Protein AF-A0A2R5HG81-F1 (afdb_monomer)

Secondary structure (DSSP, 8-state):
---------------EEEEE-SSSEEEEEE-TTS-EEEEEE-SS-EEEEEEETTEEEEEEE-TT--EEEEETTTEEEEEEEEEEEEEGGGTEEEEEEEEEETTEEEEEEEEEEE------

Structure (mmCIF, N/CA/C/O backbone):
data_AF-A0A2R5HG81-F1
#
_entry.id   AF-A0A2R5HG81-F1
#
loop_
_atom_site.group_PDB
_atom_site.id
_atom_site.type_symbol
_atom_site.label_atom_id
_atom_site.label_alt_id
_atom_site.label_comp_id
_atom_site.label_asym_id
_atom_site.label_entity_id
_atom_site.label_seq_id
_atom_site.pdbx_PDB_ins_code
_atom_site.Cartn_x
_atom_site.Cartn_y
_atom_site.Cartn_z
_atom_site.occupancy
_atom_site.B_iso_or_equiv
_atom_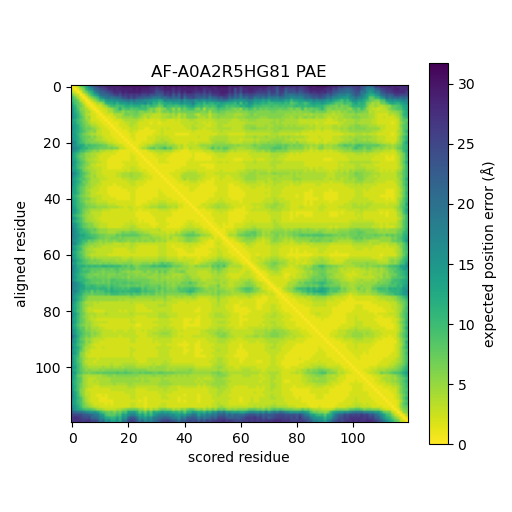site.auth_seq_id
_atom_site.auth_comp_id
_atom_site.auth_asym_id
_atom_site.auth_atom_id
_atom_site.pdbx_PDB_model_num
ATOM 1 N N . MET A 1 1 ? -33.734 6.325 8.520 1.00 40.72 1 MET A N 1
ATOM 2 C CA . MET A 1 1 ? -32.455 7.054 8.623 1.00 40.72 1 MET A CA 1
ATOM 3 C C . MET A 1 1 ? -31.733 6.836 7.312 1.00 40.72 1 MET A C 1
ATOM 5 O O . MET A 1 1 ? -31.736 5.707 6.844 1.00 40.72 1 MET A O 1
ATOM 9 N N . LEU A 1 2 ? -31.263 7.899 6.665 1.00 42.91 2 LEU A N 1
ATOM 10 C CA . LEU A 1 2 ? -30.508 7.793 5.419 1.00 42.91 2 LEU A CA 1
ATOM 11 C C . LEU A 1 2 ? -29.102 7.294 5.772 1.00 42.91 2 LEU A C 1
ATOM 13 O O . LEU A 1 2 ? -28.373 8.013 6.447 1.00 42.91 2 LEU A O 1
ATOM 17 N N . ASP A 1 3 ? -28.756 6.077 5.347 1.00 50.72 3 ASP A N 1
ATOM 18 C CA . ASP A 1 3 ? -27.362 5.652 5.197 1.00 50.72 3 ASP A CA 1
ATOM 19 C C . ASP A 1 3 ? -26.744 6.552 4.121 1.00 50.72 3 ASP A C 1
ATOM 21 O O . ASP A 1 3 ? -26.861 6.286 2.922 1.00 50.72 3 ASP A O 1
ATOM 25 N N . SER A 1 4 ? -26.165 7.681 4.520 1.00 55.84 4 SER A N 1
ATOM 26 C CA . SER A 1 4 ? -25.373 8.497 3.609 1.00 55.84 4 SER A CA 1
ATOM 27 C C . SER A 1 4 ? -24.082 7.740 3.316 1.00 55.84 4 SER A C 1
ATOM 29 O O . SER A 1 4 ? -23.157 7.738 4.124 1.00 55.84 4 SER A O 1
ATOM 31 N N . LYS A 1 5 ? -24.034 7.057 2.170 1.00 62.38 5 LYS A N 1
ATOM 32 C CA . LYS A 1 5 ? -22.771 6.620 1.579 1.00 62.38 5 LYS A CA 1
ATOM 33 C C . LYS A 1 5 ? -22.026 7.870 1.120 1.00 62.38 5 LYS A C 1
ATOM 35 O O . LYS A 1 5 ? -22.417 8.477 0.128 1.00 62.38 5 LYS A O 1
ATOM 40 N N . GLU A 1 6 ? -21.004 8.264 1.865 1.00 74.75 6 GLU A N 1
ATOM 41 C CA . GLU A 1 6 ? -20.001 9.205 1.376 1.00 74.75 6 GLU A CA 1
ATOM 42 C C . GLU A 1 6 ? -19.016 8.432 0.499 1.00 74.75 6 GLU A C 1
ATOM 44 O O . GLU A 1 6 ? -18.447 7.422 0.915 1.00 74.75 6 GLU A O 1
ATOM 49 N N . GLU A 1 7 ? -18.882 8.876 -0.746 1.00 80.25 7 GLU A N 1
ATOM 50 C CA . GLU A 1 7 ? -17.892 8.385 -1.696 1.00 80.25 7 GLU A CA 1
ATOM 51 C C . GLU A 1 7 ? -16.895 9.515 -1.931 1.00 80.25 7 GLU A C 1
ATOM 53 O O . GLU A 1 7 ? -17.280 10.636 -2.267 1.00 80.25 7 GLU A O 1
ATOM 58 N N . GLU A 1 8 ? -15.619 9.221 -1.720 1.00 87.81 8 GLU A N 1
ATOM 59 C CA . GLU A 1 8 ? -14.527 10.171 -1.874 1.00 87.81 8 GLU A CA 1
ATOM 60 C C . GLU A 1 8 ? -13.506 9.589 -2.850 1.00 87.81 8 GLU A C 1
ATOM 62 O O . GLU A 1 8 ? -13.123 8.421 -2.746 1.00 87.81 8 GLU A O 1
ATOM 67 N N . LEU A 1 9 ? -13.065 10.411 -3.802 1.00 87.19 9 LEU A N 1
ATOM 68 C CA . LEU A 1 9 ? -11.976 10.082 -4.711 1.00 87.19 9 LEU A CA 1
ATOM 69 C C . LEU A 1 9 ? -10.770 10.947 -4.356 1.00 87.19 9 LEU A C 1
ATOM 71 O O . LEU A 1 9 ? -10.823 12.169 -4.482 1.00 87.19 9 LEU A O 1
ATOM 75 N N . ILE A 1 10 ? -9.680 10.295 -3.961 1.00 90.62 10 ILE A N 1
ATOM 76 C CA . ILE A 1 10 ? -8.410 10.945 -3.636 1.00 90.62 10 ILE A CA 1
ATOM 77 C C . ILE A 1 10 ? -7.389 10.541 -4.698 1.00 90.62 10 ILE A C 1
ATOM 79 O O . ILE A 1 10 ? -7.152 9.351 -4.913 1.00 90.62 10 ILE A O 1
ATOM 83 N N . HIS A 1 11 ? -6.777 11.529 -5.351 1.00 91.62 11 HIS A N 1
ATOM 84 C CA . HIS A 1 11 ? -5.693 11.336 -6.316 1.00 91.62 11 HIS A CA 1
ATOM 85 C C . HIS A 1 11 ? -4.503 12.195 -5.914 1.00 91.62 11 HIS A C 1
ATOM 87 O O . HIS A 1 11 ? -4.633 13.414 -5.838 1.00 91.62 11 HIS A O 1
ATOM 93 N N . ASN A 1 12 ? -3.356 11.555 -5.696 1.00 91.12 12 ASN A N 1
ATOM 94 C CA . ASN A 1 12 ? -2.122 12.213 -5.291 1.00 91.12 12 ASN A CA 1
ATOM 95 C C . ASN A 1 12 ? -0.949 11.705 -6.134 1.00 91.12 12 ASN A C 1
ATOM 97 O O . ASN A 1 12 ? -0.841 10.507 -6.402 1.00 91.12 12 ASN A O 1
ATOM 101 N N . GLU A 1 13 ? -0.044 12.613 -6.490 1.00 93.56 13 GLU A N 1
ATOM 102 C CA . GLU A 1 13 ? 1.178 12.322 -7.238 1.00 93.56 13 GLU A CA 1
ATOM 103 C C . GLU A 1 13 ? 2.391 12.747 -6.417 1.00 93.56 13 GLU A C 1
ATOM 105 O O . GLU A 1 13 ? 2.415 13.833 -5.839 1.00 93.56 13 GLU A O 1
ATOM 110 N N . PHE A 1 14 ? 3.398 11.878 -6.358 1.00 94.38 14 PHE A N 1
ATOM 111 C CA . PHE A 1 14 ? 4.616 12.116 -5.594 1.00 94.38 14 PHE A CA 1
ATOM 112 C C . PHE A 1 14 ? 5.831 11.654 -6.385 1.00 94.38 14 PHE A C 1
ATOM 114 O O . PHE A 1 14 ? 5.820 10.571 -6.976 1.00 94.38 14 PHE A O 1
ATOM 121 N N . ASP A 1 15 ? 6.908 12.428 -6.299 1.00 95.19 15 ASP A N 1
ATOM 122 C CA . ASP A 1 15 ? 8.219 11.959 -6.720 1.00 95.19 15 ASP A CA 1
ATOM 123 C C . ASP A 1 15 ? 8.692 10.836 -5.795 1.00 95.19 15 ASP A C 1
ATOM 125 O O . ASP A 1 15 ? 8.545 10.871 -4.567 1.00 95.19 15 ASP A O 1
ATOM 129 N N . GLY A 1 16 ? 9.292 9.815 -6.394 1.00 94.88 16 GLY A N 1
ATOM 130 C CA . GLY A 1 16 ? 9.694 8.629 -5.667 1.00 94.88 16 GLY A CA 1
ATOM 131 C C . GLY A 1 16 ? 10.736 7.808 -6.399 1.00 94.88 16 GLY A C 1
ATOM 132 O O . GLY A 1 16 ? 11.282 8.186 -7.431 1.00 94.88 16 GLY A O 1
ATOM 133 N N . THR A 1 17 ? 11.031 6.651 -5.825 1.00 96.31 17 THR A N 1
ATOM 134 C CA . THR A 1 17 ? 11.988 5.700 -6.384 1.00 96.31 17 THR A CA 1
ATOM 135 C C . THR A 1 17 ? 11.349 4.335 -6.501 1.00 96.31 17 THR A C 1
ATOM 137 O O . THR A 1 17 ? 10.752 3.833 -5.547 1.00 96.31 17 THR A O 1
ATOM 140 N N . PHE A 1 18 ? 11.524 3.719 -7.665 1.00 96.06 18 PHE A N 1
ATOM 141 C CA . PHE A 1 18 ? 11.206 2.322 -7.902 1.00 96.06 18 PHE A CA 1
ATOM 142 C C . PHE A 1 18 ? 12.479 1.481 -7.825 1.00 96.06 18 PHE A C 1
ATOM 144 O O . PHE A 1 18 ? 13.529 1.855 -8.349 1.00 96.06 18 PHE A O 1
ATOM 151 N N . LYS A 1 19 ? 12.395 0.327 -7.164 1.00 96.12 19 LYS A N 1
ATOM 152 C CA . LYS A 1 19 ? 13.514 -0.600 -7.028 1.00 96.12 19 LYS A CA 1
ATOM 153 C C . L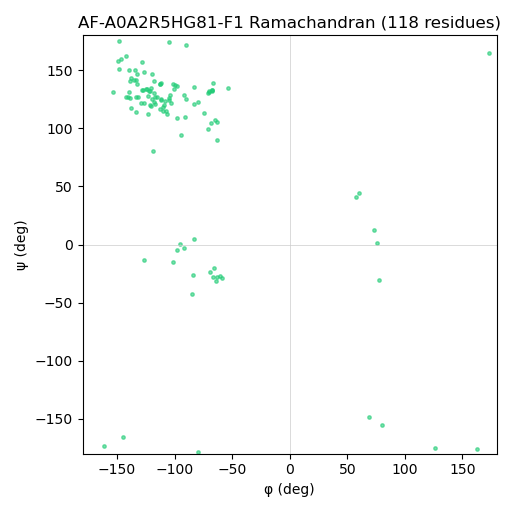YS A 1 19 ? 13.044 -2.043 -7.145 1.00 96.12 19 LYS A C 1
ATOM 155 O O . LYS A 1 19 ? 12.210 -2.492 -6.362 1.00 96.12 19 LYS A O 1
ATOM 160 N N . LYS A 1 20 ? 13.675 -2.799 -8.045 1.00 96.19 20 LYS A N 1
ATOM 161 C CA . LYS A 1 20 ? 13.577 -4.262 -8.075 1.00 96.19 20 LYS A CA 1
ATOM 162 C C . LYS A 1 20 ? 14.308 -4.877 -6.882 1.00 96.19 20 LYS A C 1
ATOM 164 O O . LYS A 1 20 ? 15.447 -4.506 -6.582 1.00 96.19 20 LYS A O 1
ATOM 169 N N . LEU A 1 21 ? 13.649 -5.807 -6.198 1.00 94.19 21 LEU A N 1
ATOM 170 C CA . LEU A 1 21 ? 14.223 -6.587 -5.103 1.00 94.19 21 LEU A CA 1
ATOM 171 C C . LEU A 1 21 ? 14.519 -8.017 -5.578 1.00 94.19 21 LEU A C 1
ATOM 173 O O . LEU A 1 21 ? 14.171 -8.398 -6.690 1.00 94.19 21 LEU A O 1
ATOM 177 N N . SER A 1 22 ? 15.158 -8.828 -4.730 1.00 91.88 22 SER A N 1
ATOM 178 C CA . SER A 1 22 ? 15.308 -10.268 -4.998 1.00 91.88 22 SER A CA 1
ATOM 179 C C . SER A 1 22 ? 13.960 -10.996 -5.044 1.00 91.88 22 SER A C 1
ATOM 181 O O . SER A 1 22 ? 13.837 -12.011 -5.722 1.00 91.88 22 SER A O 1
ATOM 183 N N . GLN A 1 23 ? 12.963 -10.476 -4.323 1.00 91.81 23 GLN A N 1
ATOM 184 C CA . GLN A 1 23 ? 11.573 -10.920 -4.341 1.00 91.81 23 GLN A CA 1
ATOM 185 C C . GLN A 1 23 ? 10.676 -9.688 -4.452 1.00 91.81 23 GLN A C 1
ATOM 187 O O . GLN A 1 23 ? 10.671 -8.842 -3.555 1.00 91.81 23 GLN A O 1
ATOM 192 N N . GLY A 1 24 ? 9.976 -9.580 -5.580 1.00 95.62 24 GLY A N 1
ATOM 193 C CA . GLY A 1 24 ? 9.092 -8.460 -5.872 1.00 95.62 24 GLY A CA 1
ATOM 194 C C . GLY A 1 24 ? 9.818 -7.136 -6.099 1.00 95.62 24 GLY A C 1
ATOM 195 O O . GLY A 1 24 ? 10.954 -7.073 -6.587 1.00 95.62 24 GLY A O 1
ATOM 196 N N . SER A 1 25 ? 9.132 -6.069 -5.718 1.00 97.69 25 SER A N 1
ATOM 197 C CA . SER A 1 25 ? 9.506 -4.693 -6.009 1.00 97.69 25 SER A CA 1
ATOM 198 C C . SER A 1 25 ? 9.194 -3.775 -4.841 1.00 97.69 25 SER A C 1
ATOM 200 O O . SER A 1 25 ? 8.438 -4.116 -3.928 1.00 97.69 2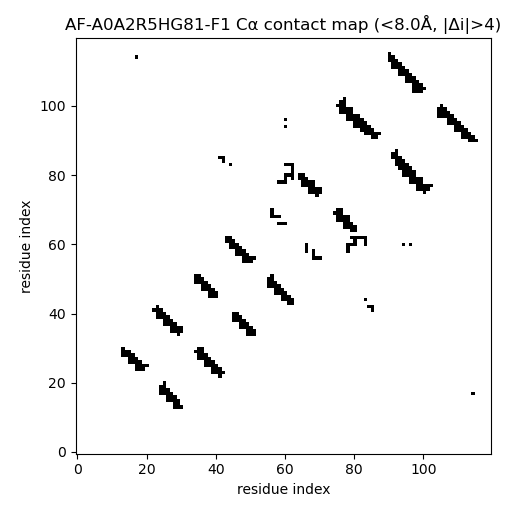5 SER A O 1
ATOM 202 N N . ALA A 1 26 ? 9.814 -2.599 -4.856 1.00 97.88 26 ALA A N 1
ATOM 203 C CA . ALA A 1 26 ? 9.561 -1.563 -3.878 1.00 97.88 26 ALA A CA 1
ATOM 204 C C . ALA A 1 26 ? 9.405 -0.186 -4.513 1.00 97.88 26 ALA A C 1
ATOM 206 O O . ALA A 1 26 ? 10.172 0.186 -5.401 1.00 97.88 26 ALA A O 1
ATOM 207 N N . LEU A 1 27 ? 8.468 0.586 -3.969 1.00 97.69 27 LEU A N 1
ATOM 208 C CA . LEU A 1 27 ? 8.347 2.022 -4.189 1.00 97.69 27 LEU A CA 1
ATOM 209 C C . LEU A 1 27 ? 8.648 2.755 -2.883 1.00 97.69 27 LEU A C 1
ATOM 211 O O . LEU A 1 27 ? 8.202 2.336 -1.814 1.00 97.69 27 LEU A O 1
ATOM 215 N N . ASN A 1 28 ? 9.399 3.849 -2.965 1.00 97.31 28 ASN A N 1
ATOM 216 C CA . ASN A 1 28 ? 9.605 4.762 -1.843 1.00 97.31 28 ASN A CA 1
ATOM 217 C C . ASN A 1 28 ? 9.289 6.184 -2.278 1.00 97.31 28 ASN A C 1
ATOM 219 O O . ASN A 1 28 ? 9.814 6.625 -3.297 1.00 97.31 28 ASN A O 1
ATOM 223 N N . TYR A 1 29 ? 8.516 6.902 -1.473 1.00 97.00 29 TYR A N 1
ATOM 224 C CA . TYR A 1 29 ? 8.217 8.316 -1.681 1.00 97.00 29 TYR A CA 1
ATOM 225 C C . TYR A 1 29 ? 8.020 9.018 -0.332 1.00 97.00 29 TYR A C 1
ATOM 227 O O . TYR A 1 29 ? 8.071 8.380 0.729 1.00 97.00 29 TYR A O 1
ATOM 235 N N . VAL A 1 30 ? 7.832 10.333 -0.375 1.00 96.38 30 VAL A N 1
ATOM 236 C CA . VAL A 1 30 ? 7.442 11.154 0.776 1.00 96.38 30 VAL A CA 1
ATOM 237 C C . VAL A 1 30 ? 6.060 11.726 0.480 1.00 96.38 30 VAL A C 1
ATOM 239 O O . VAL A 1 30 ? 5.860 12.274 -0.600 1.00 96.38 30 VAL A O 1
ATOM 242 N N . ASN A 1 31 ? 5.100 11.534 1.386 1.00 94.38 31 ASN A N 1
ATOM 243 C CA . ASN A 1 31 ? 3.737 12.042 1.202 1.00 94.38 31 ASN A CA 1
ATOM 244 C C . ASN A 1 31 ? 3.629 13.543 1.552 1.00 94.38 31 ASN A C 1
ATOM 246 O O . ASN A 1 31 ? 4.610 14.181 1.929 1.00 94.38 31 ASN A O 1
ATOM 250 N N . GLU A 1 32 ? 2.420 14.098 1.448 1.00 93.06 32 GLU A N 1
ATOM 251 C CA . GLU A 1 32 ? 2.122 15.510 1.743 1.00 93.06 32 GLU A CA 1
ATOM 252 C C . GLU A 1 32 ? 2.453 15.934 3.185 1.00 93.06 32 GLU A C 1
ATOM 254 O O . GLU A 1 32 ? 2.853 17.070 3.420 1.00 93.06 32 GLU A O 1
ATOM 259 N N . GLU A 1 33 ? 2.382 14.994 4.130 1.00 92.31 33 GLU A N 1
ATOM 260 C CA . GLU A 1 33 ? 2.702 15.194 5.549 1.00 92.31 33 GLU A CA 1
ATOM 261 C C . GLU A 1 33 ? 4.211 15.083 5.845 1.00 92.31 33 GLU A C 1
ATOM 263 O O . GLU A 1 33 ? 4.643 15.107 6.999 1.00 92.31 33 GLU A O 1
ATOM 268 N N . GLY A 1 34 ? 5.049 14.923 4.816 1.00 94.25 34 GLY A N 1
ATOM 269 C CA . GLY A 1 34 ? 6.491 14.734 4.983 1.00 94.25 34 GLY A CA 1
ATOM 270 C C . GLY A 1 34 ? 6.876 13.351 5.523 1.00 94.25 34 GLY A C 1
ATOM 271 O O . GLY A 1 34 ? 8.028 13.130 5.905 1.00 94.25 34 GLY A O 1
ATOM 272 N N . GLU A 1 35 ? 5.946 12.397 5.550 1.00 95.31 35 GLU A N 1
ATOM 273 C CA . GLU A 1 35 ? 6.189 11.041 6.025 1.00 95.31 35 GLU A CA 1
ATOM 274 C C . GLU A 1 35 ? 6.803 10.190 4.921 1.00 95.31 35 GLU A C 1
ATOM 276 O O . GLU A 1 35 ? 6.332 10.151 3.780 1.00 95.31 35 GLU A O 1
ATOM 281 N N . LYS A 1 36 ? 7.824 9.412 5.281 1.00 96.88 36 LYS A N 1
ATOM 282 C CA . LYS A 1 36 ? 8.357 8.404 4.371 1.00 96.88 36 LYS A CA 1
ATOM 283 C C . LYS A 1 36 ? 7.346 7.273 4.219 1.00 96.88 36 LYS A C 1
ATOM 285 O O . LYS A 1 36 ? 6.905 6.692 5.214 1.00 96.88 36 LYS A O 1
ATOM 290 N N . VAL A 1 37 ? 7.068 6.892 2.979 1.00 97.56 37 VAL A N 1
ATOM 291 C CA . VAL A 1 37 ? 6.231 5.739 2.650 1.00 97.56 37 VAL A CA 1
ATOM 292 C C . VAL A 1 37 ? 7.052 4.717 1.876 1.00 97.56 37 VAL A C 1
ATOM 294 O O . VAL A 1 37 ? 7.749 5.053 0.919 1.00 97.56 37 VAL A O 1
ATOM 297 N N . LEU A 1 38 ? 6.986 3.460 2.311 1.00 97.88 38 LEU A N 1
ATOM 298 C CA . LEU A 1 38 ? 7.602 2.315 1.649 1.00 97.88 38 LEU A CA 1
ATOM 299 C C . LEU A 1 38 ? 6.518 1.309 1.279 1.00 97.88 38 LEU A C 1
ATOM 301 O O . LEU A 1 38 ? 5.857 0.750 2.152 1.00 97.88 38 LEU A O 1
ATOM 305 N N . LEU A 1 39 ? 6.392 1.045 -0.013 1.00 97.94 39 LEU A N 1
ATOM 306 C CA . LEU A 1 39 ? 5.549 -0.006 -0.562 1.00 97.94 39 LEU A CA 1
ATOM 307 C C . LEU A 1 39 ? 6.455 -1.150 -0.991 1.00 97.94 39 LEU A C 1
ATOM 309 O O . LEU A 1 39 ? 7.420 -0.922 -1.715 1.00 97.94 39 LEU A O 1
ATOM 313 N N . LYS A 1 40 ? 6.162 -2.368 -0.547 1.00 97.94 40 LYS A N 1
ATOM 314 C CA . LYS A 1 40 ? 6.799 -3.597 -1.029 1.00 97.94 40 LYS A CA 1
ATOM 315 C C . LYS A 1 40 ? 5.727 -4.526 -1.539 1.00 97.94 40 LYS A C 1
ATOM 317 O O . LYS A 1 40 ? 4.787 -4.796 -0.797 1.00 97.94 40 LYS A O 1
ATOM 322 N N . PHE A 1 41 ? 5.874 -5.013 -2.755 1.00 97.94 41 PHE A N 1
ATOM 323 C CA . PHE A 1 41 ? 4.836 -5.814 -3.377 1.00 97.94 41 PHE A CA 1
ATOM 324 C C . PHE A 1 41 ? 5.400 -6.864 -4.319 1.00 97.94 41 PHE A C 1
ATOM 326 O O . PHE A 1 41 ? 6.457 -6.687 -4.926 1.00 97.94 41 PHE A O 1
ATOM 333 N N . ASP A 1 42 ? 4.656 -7.951 -4.431 1.00 96.56 42 ASP A N 1
ATOM 334 C CA . ASP A 1 42 ? 4.832 -9.018 -5.406 1.00 96.56 42 ASP A CA 1
ATOM 335 C C . ASP A 1 42 ? 3.452 -9.558 -5.816 1.00 96.56 42 ASP A C 1
ATOM 337 O O . ASP A 1 42 ? 2.427 -8.922 -5.561 1.00 96.56 42 ASP A O 1
ATOM 341 N N . GLU A 1 43 ? 3.399 -10.715 -6.474 1.00 94.06 43 GLU A N 1
ATOM 342 C CA . GLU A 1 43 ? 2.129 -11.338 -6.865 1.00 94.06 43 GLU A CA 1
ATOM 343 C C . GLU A 1 43 ? 1.272 -11.802 -5.676 1.00 94.06 43 GLU A C 1
ATOM 345 O O . GLU A 1 43 ? 0.062 -11.961 -5.823 1.00 94.06 43 GLU A O 1
ATOM 350 N N . SER A 1 44 ? 1.867 -12.002 -4.496 1.00 93.44 44 SER A N 1
ATOM 351 C CA . SER A 1 44 ? 1.155 -12.463 -3.301 1.00 93.44 44 SER A CA 1
ATOM 352 C C . SER A 1 44 ? 0.474 -11.327 -2.538 1.00 93.44 44 SER A C 1
ATOM 354 O O . SER A 1 44 ? -0.505 -11.562 -1.826 1.00 93.44 44 SER A O 1
ATOM 356 N N . GLY A 1 45 ? 0.975 -10.095 -2.653 1.00 96.56 45 GLY A N 1
ATOM 357 C CA . GLY A 1 45 ? 0.408 -8.977 -1.914 1.00 96.56 45 GLY A CA 1
ATOM 358 C C . GLY A 1 45 ? 1.295 -7.746 -1.808 1.00 96.56 45 GLY A C 1
ATOM 359 O O . GLY A 1 45 ? 2.397 -7.676 -2.349 1.00 96.56 45 GLY A O 1
ATOM 360 N N . LEU A 1 46 ? 0.789 -6.774 -1.050 1.00 97.62 46 LEU A N 1
ATOM 361 C CA . LEU A 1 46 ? 1.410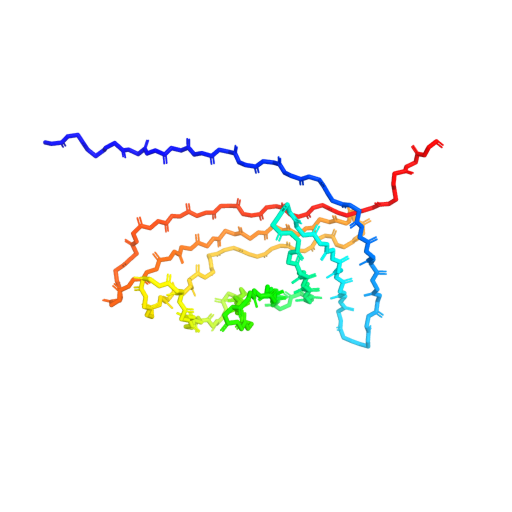 -5.479 -0.789 1.00 97.62 46 LEU A CA 1
ATOM 362 C C . LEU A 1 46 ? 1.597 -5.278 0.716 1.00 97.62 46 LEU A C 1
ATOM 364 O O . LEU A 1 46 ? 0.667 -5.424 1.502 1.00 97.62 46 LEU A O 1
ATOM 368 N N . SER A 1 47 ? 2.788 -4.852 1.120 1.00 96.94 47 SER A N 1
ATOM 369 C CA . SER A 1 47 ? 3.053 -4.262 2.428 1.00 96.94 47 SER A CA 1
ATOM 370 C C . SER A 1 47 ? 3.319 -2.773 2.249 1.00 96.94 47 SER A C 1
ATOM 372 O O . SER A 1 47 ? 4.280 -2.387 1.587 1.00 96.94 47 SER A O 1
ATOM 374 N N . MET A 1 48 ? 2.505 -1.941 2.888 1.00 96.75 48 MET A N 1
ATOM 375 C CA . MET A 1 48 ? 2.670 -0.492 2.943 1.00 96.75 48 MET A CA 1
ATOM 376 C C . MET A 1 48 ? 3.103 -0.089 4.349 1.00 96.75 48 MET A C 1
ATOM 378 O O . MET A 1 48 ? 2.412 -0.389 5.317 1.00 96.75 48 MET A O 1
ATOM 382 N N . SER A 1 49 ? 4.231 0.604 4.459 1.00 96.06 49 SER A N 1
ATOM 383 C CA . SER A 1 49 ? 4.731 1.167 5.713 1.00 96.06 49 SER A CA 1
ATOM 384 C C . SER A 1 49 ? 4.785 2.686 5.611 1.0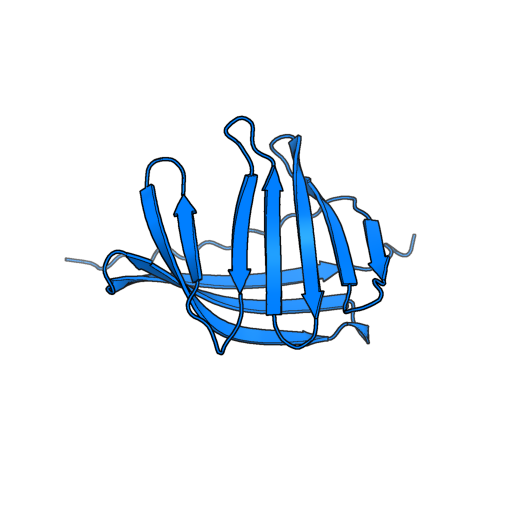0 96.06 49 SER A C 1
ATOM 386 O O . SER A 1 49 ? 5.509 3.209 4.765 1.00 96.06 49 SER A O 1
ATOM 388 N N . ARG A 1 50 ? 4.069 3.387 6.492 1.00 94.81 50 ARG A N 1
ATOM 389 C CA . ARG A 1 50 ? 4.156 4.844 6.677 1.00 94.81 50 ARG A CA 1
ATOM 390 C C . ARG A 1 50 ? 4.930 5.140 7.956 1.00 94.81 50 ARG A C 1
ATOM 392 O O . ARG A 1 50 ? 4.570 4.638 9.019 1.00 94.81 50 ARG A O 1
ATOM 399 N N . TYR A 1 51 ? 6.001 5.9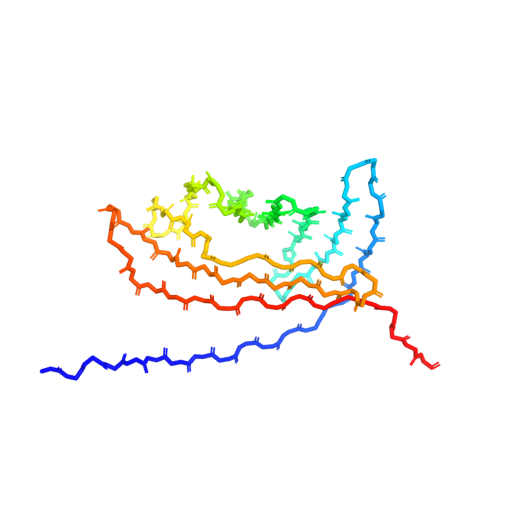19 7.857 1.00 94.06 51 TYR A N 1
ATOM 400 C CA . TYR A 1 51 ? 6.822 6.316 9.000 1.00 94.06 51 TYR A CA 1
ATOM 401 C C . TYR A 1 51 ? 6.356 7.677 9.513 1.00 94.06 51 TYR A C 1
ATOM 403 O O . TYR A 1 51 ? 6.778 8.711 9.001 1.00 94.06 51 TYR A O 1
ATOM 411 N N . THR A 1 52 ? 5.471 7.641 10.506 1.00 89.00 52 THR A N 1
ATOM 412 C CA . THR A 1 52 ? 4.863 8.824 11.129 1.00 89.00 52 THR A CA 1
ATOM 413 C C . THR A 1 52 ? 5.703 9.308 12.317 1.00 89.00 52 THR A C 1
ATOM 415 O O . THR A 1 52 ? 6.603 8.597 12.784 1.00 89.00 52 THR A O 1
ATOM 418 N N . ALA A 1 53 ? 5.370 10.476 12.872 1.00 86.31 53 ALA A N 1
ATOM 419 C CA . ALA A 1 53 ? 5.981 10.972 14.109 1.00 86.31 53 ALA A CA 1
ATOM 420 C C . ALA A 1 53 ? 5.746 10.045 15.324 1.00 86.31 53 ALA A C 1
ATOM 422 O O . ALA A 1 53 ? 6.566 10.008 16.240 1.00 86.31 53 ALA A O 1
ATOM 423 N N . GLU A 1 54 ? 4.658 9.268 15.325 1.00 84.50 54 GLU A N 1
ATOM 424 C CA . GLU A 1 54 ? 4.282 8.356 16.417 1.00 84.50 54 GLU A CA 1
ATOM 425 C C . GLU A 1 54 ? 4.823 6.926 16.227 1.00 84.50 54 GLU A C 1
ATOM 427 O O . GLU A 1 54 ? 4.651 6.062 17.090 1.00 84.50 54 GLU A O 1
ATOM 432 N N . GLY A 1 55 ? 5.496 6.661 15.103 1.00 85.38 55 GLY A N 1
ATOM 433 C CA . GLY A 1 55 ? 6.043 5.355 14.745 1.00 85.38 55 GLY A CA 1
ATOM 434 C C . GLY A 1 55 ? 5.582 4.861 13.374 1.00 85.38 55 GLY A C 1
ATOM 435 O O . GLY A 1 55 ? 4.913 5.559 12.611 1.00 85.38 55 GLY A O 1
ATOM 436 N N . ALA A 1 56 ? 5.976 3.632 13.038 1.00 88.62 56 ALA A N 1
ATOM 437 C CA . ALA A 1 56 ? 5.631 3.026 11.758 1.00 88.62 56 ALA A CA 1
ATOM 438 C C . ALA A 1 56 ? 4.224 2.406 11.792 1.00 88.62 56 ALA A C 1
ATOM 440 O O . ALA A 1 56 ? 3.974 1.469 12.552 1.00 88.62 56 ALA A O 1
ATOM 441 N N . LEU A 1 57 ? 3.338 2.880 10.917 1.00 90.69 57 LEU A N 1
ATOM 442 C CA . LEU A 1 57 ? 2.065 2.237 10.602 1.00 90.69 57 LEU A CA 1
ATOM 443 C C . LEU A 1 57 ? 2.281 1.274 9.433 1.00 90.69 57 LEU A C 1
ATOM 445 O O . LEU A 1 57 ? 2.769 1.684 8.381 1.00 90.69 57 LEU A O 1
ATOM 449 N N . VAL A 1 58 ? 1.920 0.002 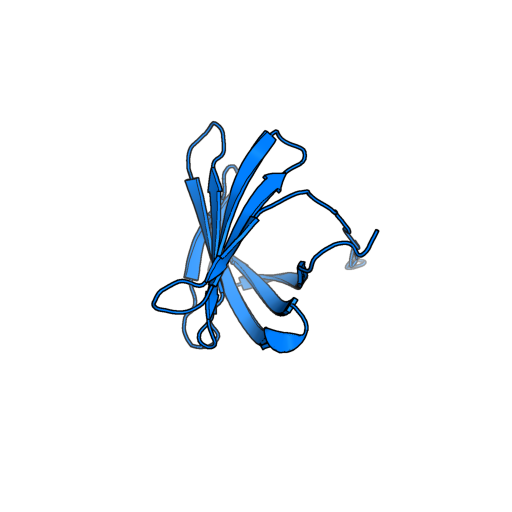9.607 1.00 93.31 58 VAL A N 1
ATOM 450 C CA . VAL A 1 58 ? 2.091 -1.032 8.577 1.00 93.31 58 VAL A CA 1
ATOM 451 C C . VAL A 1 58 ? 0.737 -1.620 8.201 1.00 93.31 58 VAL A C 1
ATOM 453 O O . VAL A 1 58 ? 0.018 -2.121 9.062 1.00 93.31 58 VAL A O 1
ATOM 456 N N . MET A 1 59 ? 0.422 -1.588 6.909 1.00 94.50 59 MET A N 1
ATOM 457 C CA . MET A 1 59 ? -0.752 -2.208 6.297 1.00 94.50 59 MET A CA 1
ATOM 458 C C . MET A 1 59 ? -0.296 -3.341 5.388 1.00 94.50 59 MET A C 1
ATOM 460 O O . MET A 1 59 ? 0.692 -3.200 4.663 1.00 94.50 59 MET A O 1
ATOM 464 N N . ARG A 1 60 ? -0.999 -4.472 5.425 1.00 96.25 60 ARG A N 1
ATOM 465 C CA . ARG A 1 60 ? -0.675 -5.640 4.605 1.00 96.25 60 ARG A CA 1
ATOM 466 C C . ARG A 1 60 ? -1.915 -6.114 3.868 1.00 96.25 60 ARG A C 1
ATOM 468 O O . ARG A 1 60 ? -2.911 -6.464 4.489 1.00 96.25 60 ARG A O 1
ATOM 475 N N . PHE A 1 61 ? -1.818 -6.143 2.553 1.00 97.12 61 PHE A N 1
ATOM 476 C CA . PHE A 1 61 ? -2.880 -6.546 1.653 1.00 97.12 61 PHE A CA 1
ATOM 477 C C . PHE A 1 61 ? -2.494 -7.886 1.040 1.00 97.12 61 PHE A C 1
ATOM 479 O O . PHE A 1 61 ? -1.491 -7.976 0.332 1.00 97.12 61 PHE A O 1
ATOM 486 N N . ASN A 1 62 ? -3.253 -8.927 1.353 1.00 95.06 62 ASN A N 1
ATOM 487 C CA . ASN A 1 62 ? -3.045 -10.285 0.869 1.00 95.06 62 ASN A CA 1
ATOM 488 C C . ASN A 1 62 ? -4.402 -10.999 0.890 1.00 95.06 62 ASN A C 1
ATOM 490 O O . ASN A 1 62 ? -5.125 -10.920 1.880 1.00 95.06 62 ASN A O 1
ATOM 494 N N . ARG A 1 63 ? -4.767 -11.663 -0.209 1.00 92.62 63 ARG A N 1
ATOM 495 C CA . ARG A 1 63 ? -6.097 -12.280 -0.356 1.00 92.62 63 ARG A CA 1
ATOM 496 C C . ARG A 1 63 ? -6.316 -13.493 0.548 1.00 92.62 63 ARG A C 1
ATOM 498 O O . ARG A 1 63 ? -7.460 -13.816 0.851 1.00 92.62 63 ARG A O 1
ATOM 505 N N . ASP A 1 64 ? -5.238 -14.137 0.973 1.00 91.12 64 ASP A N 1
ATOM 506 C CA . ASP A 1 64 ? -5.266 -15.374 1.750 1.00 91.12 64 ASP A CA 1
ATOM 507 C C . ASP A 1 64 ? -5.102 -15.120 3.256 1.00 91.12 64 ASP A C 1
ATOM 509 O O . ASP A 1 64 ? -5.194 -16.051 4.058 1.00 91.12 64 ASP A O 1
ATOM 513 N N . LEU A 1 65 ? -4.854 -13.867 3.658 1.00 88.31 65 LEU A N 1
ATOM 514 C CA . LEU A 1 65 ? -4.584 -13.500 5.042 1.00 88.31 65 LEU A CA 1
ATOM 515 C C . LEU A 1 65 ? -5.312 -12.213 5.437 1.00 88.31 65 LEU A C 1
ATOM 517 O O . LEU A 1 65 ? -5.002 -11.129 4.946 1.00 88.31 65 LEU A O 1
ATOM 521 N N . GLU A 1 66 ? -6.210 -12.324 6.414 1.00 87.88 66 GLU A N 1
ATOM 522 C CA . GLU A 1 66 ? -6.684 -11.164 7.168 1.00 87.88 66 GLU A CA 1
ATOM 523 C C . GLU A 1 66 ? -5.535 -10.601 8.006 1.00 87.88 66 GLU A C 1
ATOM 525 O O . GLU A 1 66 ? -4.833 -11.337 8.709 1.00 87.88 66 GLU A O 1
ATOM 530 N N . THR A 1 67 ? -5.335 -9.285 7.943 1.00 91.62 67 THR A N 1
ATOM 531 C CA . THR A 1 67 ? -4.256 -8.634 8.684 1.00 91.62 67 THR A CA 1
ATOM 532 C C . THR A 1 67 ? -4.813 -7.646 9.690 1.00 91.62 67 THR A C 1
ATOM 534 O O . THR A 1 67 ? -5.782 -6.937 9.435 1.00 91.62 67 THR A O 1
ATOM 537 N N . GLN A 1 68 ? -4.194 -7.608 10.866 1.00 91.81 68 GLN A N 1
ATOM 538 C CA . GLN A 1 68 ? -4.538 -6.648 11.904 1.00 91.81 68 GLN A CA 1
ATOM 539 C C . GLN A 1 68 ? -3.526 -5.511 11.916 1.00 91.81 68 GLN A C 1
ATOM 541 O O . GLN A 1 68 ? -2.314 -5.728 11.837 1.00 91.81 68 GLN A O 1
ATOM 546 N N . MET A 1 69 ? -4.033 -4.295 12.066 1.00 90.44 69 MET A N 1
ATOM 547 C CA . MET A 1 69 ? -3.237 -3.081 12.181 1.00 90.44 69 MET A CA 1
ATOM 548 C C . MET A 1 69 ? -3.744 -2.238 13.346 1.00 90.44 69 MET A C 1
ATOM 550 O O . MET A 1 69 ? -4.936 -2.209 13.645 1.00 90.44 69 MET A O 1
ATOM 554 N N . LYS A 1 70 ? -2.834 -1.534 14.018 1.00 86.44 70 LYS A N 1
ATOM 555 C CA . LYS A 1 70 ? -3.197 -0.564 15.051 1.00 86.44 70 LYS A CA 1
ATOM 556 C C . LYS A 1 70 ? -3.178 0.822 14.429 1.00 86.44 70 LYS A C 1
ATOM 558 O O . LYS A 1 70 ? -2.103 1.335 14.131 1.00 86.44 70 LYS A O 1
ATOM 563 N N . PHE A 1 71 ? -4.351 1.411 14.247 1.00 83.75 71 PHE A N 1
ATOM 564 C CA . PHE A 1 71 ? -4.469 2.764 13.726 1.00 83.75 71 PHE A CA 1
ATOM 565 C C . PHE A 1 71 ? -4.509 3.767 14.894 1.00 83.75 71 PHE A C 1
ATOM 567 O O . PHE A 1 71 ? -5.290 3.562 15.836 1.00 83.75 71 PHE A O 1
ATOM 574 N N . PRO A 1 72 ? -3.671 4.821 14.894 1.00 79.50 72 PRO A N 1
ATOM 575 C CA . PRO A 1 72 ? -3.714 5.857 15.925 1.00 79.50 72 PRO A CA 1
ATOM 576 C C . PRO A 1 72 ? -5.122 6.451 16.073 1.00 79.50 72 PRO A C 1
ATOM 578 O O . PRO A 1 72 ? -5.811 6.700 15.090 1.00 79.50 72 PRO A O 1
ATOM 581 N N . GLY A 1 73 ? -5.597 6.612 17.308 1.00 82.25 73 GLY A N 1
ATOM 582 C CA . GLY A 1 73 ? -6.941 7.130 17.605 1.00 82.25 73 GLY A CA 1
ATOM 583 C C . GLY A 1 73 ? -8.107 6.142 17.426 1.00 82.25 73 GLY A C 1
ATOM 584 O O . GLY A 1 73 ? -9.068 6.226 18.186 1.00 82.25 73 GLY A O 1
ATOM 585 N N . LEU A 1 74 ? -8.022 5.173 16.504 1.00 82.62 74 LEU A N 1
ATOM 586 C CA . LEU A 1 74 ? -9.107 4.207 16.227 1.00 82.62 74 LEU A CA 1
ATOM 587 C C . LEU A 1 74 ? -8.893 2.818 16.852 1.00 82.62 74 LEU A C 1
ATOM 589 O O . LEU A 1 74 ? -9.832 2.027 16.965 1.00 82.62 74 LEU A O 1
ATOM 593 N N . GLY A 1 75 ? -7.670 2.521 17.298 1.00 87.31 75 GLY A N 1
ATOM 594 C CA . GLY A 1 75 ? -7.333 1.241 17.915 1.00 87.31 75 GLY A CA 1
ATOM 595 C C . GLY A 1 75 ? -7.096 0.126 16.887 1.00 87.31 75 GLY A C 1
ATOM 596 O O . GLY A 1 75 ? -6.664 0.402 15.766 1.00 87.31 75 GLY A O 1
ATOM 597 N N . PRO A 1 76 ? -7.281 -1.150 17.275 1.00 91.56 76 PRO A N 1
ATOM 598 C CA . PRO A 1 76 ? -7.110 -2.281 16.370 1.00 91.56 76 PRO A CA 1
ATOM 599 C C . PRO A 1 76 ? -8.180 -2.283 15.277 1.00 91.56 76 PRO A C 1
ATOM 601 O O . PRO A 1 76 ? -9.371 -2.157 15.577 1.00 91.56 76 PRO A O 1
ATOM 604 N N . LEU A 1 77 ? -7.731 -2.468 14.041 1.00 94.75 77 LEU A N 1
ATOM 605 C CA . LEU A 1 77 ? -8.548 -2.656 12.850 1.00 94.75 77 LEU A CA 1
ATOM 606 C C . LEU A 1 77 ? -8.121 -3.936 12.133 1.00 94.75 77 LEU A C 1
ATOM 608 O O . LEU A 1 77 ? -6.946 -4.315 12.147 1.00 94.75 77 LEU A O 1
ATOM 612 N N . GLU A 1 78 ? -9.090 -4.569 11.494 1.00 95.25 78 GLU A N 1
ATOM 613 C CA . GLU A 1 78 ? -8.934 -5.720 10.613 1.00 95.25 78 GLU A CA 1
ATOM 614 C C . GLU A 1 78 ? -8.973 -5.219 9.166 1.00 95.25 78 GLU A C 1
ATOM 616 O O . GLU A 1 78 ? -9.825 -4.406 8.797 1.00 95.25 78 GLU A O 1
ATOM 621 N N . LEU A 1 79 ? -8.042 -5.693 8.346 1.00 96.12 79 LEU A N 1
ATOM 622 C CA . LEU A 1 79 ? -7.947 -5.380 6.930 1.00 96.12 79 LEU A CA 1
ATOM 623 C C . LEU A 1 79 ? -8.239 -6.648 6.131 1.00 96.12 79 LEU A C 1
ATOM 625 O O . LEU A 1 79 ? -7.502 -7.636 6.188 1.00 96.12 79 LEU A O 1
ATOM 629 N N . LEU A 1 80 ? -9.329 -6.586 5.370 1.00 96.19 80 LEU A N 1
ATOM 630 C CA . LEU A 1 80 ? -9.840 -7.674 4.547 1.00 96.19 80 LEU A CA 1
ATOM 631 C C . LEU A 1 80 ? -9.553 -7.350 3.082 1.00 96.19 80 LEU A C 1
ATOM 633 O O . LEU A 1 80 ? -10.114 -6.396 2.548 1.00 96.19 80 LEU A O 1
ATOM 637 N N . THR A 1 81 ? -8.673 -8.113 2.435 1.00 97.19 81 THR A N 1
ATOM 638 C CA . THR A 1 81 ? -8.333 -7.897 1.019 1.00 97.19 81 THR A CA 1
ATOM 639 C C . THR A 1 81 ? -9.256 -8.723 0.132 1.00 97.19 81 THR A C 1
ATOM 641 O O . THR A 1 81 ? -9.143 -9.945 0.080 1.00 97.19 81 THR A O 1
ATOM 644 N N . ASP A 1 82 ? -10.151 -8.058 -0.594 1.00 96.31 82 ASP A N 1
ATOM 645 C CA . ASP A 1 82 ? -11.115 -8.716 -1.478 1.00 96.31 82 ASP A CA 1
ATOM 646 C C . ASP A 1 82 ? -10.499 -9.005 -2.856 1.00 96.31 82 ASP A C 1
ATOM 648 O O . ASP A 1 82 ? -10.675 -10.088 -3.424 1.00 96.31 82 ASP A O 1
ATOM 652 N N . GLN A 1 83 ? -9.752 -8.038 -3.401 1.00 96.88 83 GLN A N 1
ATOM 653 C CA . GLN A 1 83 ? -9.080 -8.154 -4.695 1.00 96.88 83 GLN A CA 1
ATOM 654 C C . GLN A 1 83 ? -7.672 -7.574 -4.625 1.00 96.88 83 GLN A C 1
ATOM 656 O O . GLN A 1 83 ? -7.436 -6.560 -3.973 1.00 96.88 83 GLN A O 1
ATOM 661 N N . TYR A 1 84 ? -6.749 -8.223 -5.328 1.00 97.50 84 TYR A N 1
ATOM 662 C CA . TYR A 1 84 ? -5.369 -7.790 -5.483 1.00 97.50 84 TYR A CA 1
ATOM 663 C C . TYR A 1 84 ? -4.927 -8.108 -6.909 1.00 97.50 84 TYR A C 1
ATOM 665 O O . TYR A 1 84 ? -5.080 -9.249 -7.357 1.00 97.50 84 TYR A O 1
ATOM 673 N N . HIS A 1 85 ? -4.416 -7.108 -7.619 1.00 97.25 85 HIS A N 1
ATOM 674 C CA . HIS A 1 85 ? -3.917 -7.249 -8.978 1.00 97.25 85 HI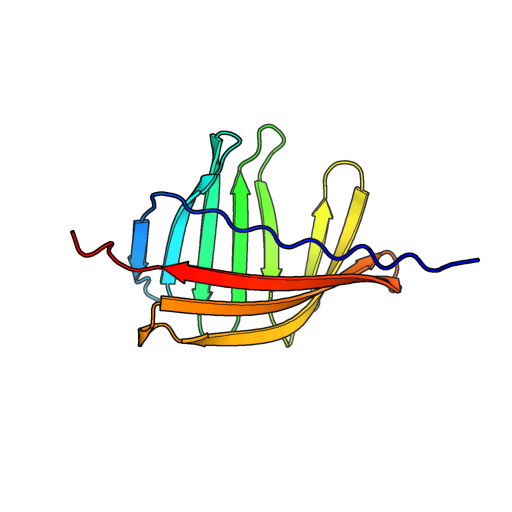S A CA 1
ATOM 675 C C . HIS A 1 85 ? -2.637 -6.437 -9.161 1.00 97.25 85 HIS A C 1
ATOM 677 O O . HIS A 1 85 ? -2.589 -5.259 -8.814 1.00 97.25 85 HIS A O 1
ATOM 683 N N . LEU A 1 86 ? -1.618 -7.076 -9.729 1.00 97.19 86 LEU A N 1
ATOM 684 C CA . LEU A 1 86 ? -0.340 -6.469 -10.070 1.00 97.19 86 LEU A CA 1
ATOM 685 C C . LEU A 1 86 ? -0.106 -6.638 -11.575 1.00 97.19 86 LEU A C 1
ATOM 687 O O . LEU A 1 86 ? -0.019 -7.762 -12.064 1.00 97.19 86 LEU A O 1
ATOM 691 N N . ASP A 1 87 ? 0.032 -5.521 -12.285 1.00 96.50 87 ASP A N 1
ATOM 692 C CA . ASP A 1 87 ? 0.534 -5.447 -13.658 1.00 96.50 87 ASP A CA 1
ATOM 693 C C . ASP A 1 87 ? 1.807 -4.600 -13.642 1.00 96.50 87 ASP A C 1
ATOM 695 O O . ASP A 1 87 ? 1.822 -3.398 -13.909 1.00 96.50 87 ASP A O 1
ATOM 699 N N . GLU A 1 88 ? 2.905 -5.242 -13.258 1.00 91.88 88 GLU A N 1
ATOM 700 C CA . GLU A 1 88 ? 4.181 -4.561 -13.102 1.00 91.88 88 GLU A CA 1
ATOM 701 C C . GLU A 1 88 ? 4.757 -4.058 -14.434 1.00 91.88 88 GLU A C 1
ATOM 703 O O . GLU A 1 88 ? 5.456 -3.047 -14.451 1.00 91.88 88 GLU A O 1
ATOM 708 N N . ALA A 1 89 ? 4.435 -4.711 -15.556 1.00 92.44 89 ALA A N 1
ATOM 709 C CA . ALA A 1 89 ? 4.869 -4.264 -16.879 1.00 92.44 89 ALA A CA 1
ATOM 710 C C . ALA A 1 89 ? 4.271 -2.897 -17.245 1.00 92.44 89 ALA A C 1
ATOM 712 O O . ALA A 1 89 ? 4.913 -2.111 -17.942 1.00 92.44 89 ALA A O 1
ATOM 713 N N . ARG A 1 90 ? 3.059 -2.605 -16.757 1.00 94.50 90 ARG A N 1
ATOM 714 C CA . ARG A 1 90 ? 2.400 -1.298 -16.890 1.00 94.50 90 ARG A CA 1
ATOM 715 C C . ARG A 1 90 ? 2.601 -0.381 -15.686 1.00 94.50 90 ARG A C 1
ATOM 717 O O . ARG A 1 90 ? 2.057 0.719 -15.682 1.00 94.50 90 ARG A O 1
ATOM 724 N N . GLY A 1 91 ? 3.341 -0.834 -14.677 1.00 95.81 91 GLY A N 1
ATOM 725 C CA . GLY A 1 91 ? 3.528 -0.104 -13.432 1.00 95.81 91 GLY A CA 1
ATOM 726 C C . GLY A 1 91 ? 2.216 0.156 -12.693 1.00 95.81 91 GLY A C 1
ATOM 727 O O . GLY A 1 91 ? 1.978 1.279 -12.263 1.00 95.81 91 GLY A O 1
ATOM 728 N N . LEU A 1 92 ? 1.341 -0.849 -12.602 1.00 96.69 92 LEU A N 1
ATOM 729 C CA . LEU A 1 92 ? 0.024 -0.750 -11.975 1.00 96.69 92 LEU A CA 1
ATOM 730 C C . LEU A 1 92 ? -0.144 -1.788 -10.864 1.00 96.69 92 LEU A C 1
ATOM 732 O O . LEU A 1 92 ? 0.125 -2.974 -11.050 1.00 96.69 92 LEU A O 1
ATOM 736 N N . LEU A 1 93 ? -0.665 -1.345 -9.723 1.00 97.75 93 LEU A N 1
ATOM 737 C CA . LEU A 1 93 ? -1.123 -2.198 -8.632 1.00 97.75 93 LEU A CA 1
ATOM 738 C C . LEU A 1 93 ? -2.500 -1.722 -8.163 1.00 97.75 93 LEU A C 1
ATOM 740 O O . LEU A 1 93 ? -2.667 -0.558 -7.806 1.00 97.75 93 LEU A O 1
ATOM 744 N N . SER A 1 94 ? -3.467 -2.636 -8.126 1.00 97.69 94 SER A N 1
ATOM 745 C CA . SER A 1 94 ? -4.841 -2.375 -7.691 1.00 97.69 94 SER A CA 1
ATOM 746 C C . SER A 1 94 ? -5.220 -3.273 -6.517 1.00 97.69 94 SER A C 1
ATOM 748 O O . SER A 1 94 ? -5.024 -4.491 -6.566 1.00 97.69 94 SER A O 1
ATOM 750 N N . VAL A 1 95 ? -5.799 -2.688 -5.467 1.00 97.94 95 VAL A N 1
ATOM 751 C CA . VAL A 1 95 ? -6.285 -3.408 -4.283 1.00 97.94 95 VAL A CA 1
ATOM 752 C C . VAL A 1 95 ? -7.689 -2.955 -3.929 1.00 97.94 95 VAL A C 1
ATOM 754 O O . VAL A 1 95 ? -7.923 -1.768 -3.715 1.00 97.94 95 VAL A O 1
ATOM 757 N N . HIS A 1 96 ? -8.616 -3.900 -3.797 1.00 97.69 96 HIS A N 1
ATOM 758 C CA . HIS A 1 96 ? -9.910 -3.647 -3.168 1.00 97.69 96 HIS A CA 1
ATOM 759 C C . HIS A 1 96 ? -9.897 -4.273 -1.783 1.00 97.69 96 HIS A C 1
ATOM 761 O O . HIS A 1 96 ? -9.595 -5.462 -1.640 1.00 97.69 96 HIS A O 1
ATOM 767 N N . TYR A 1 97 ? -10.200 -3.477 -0.766 1.00 96.75 97 TYR A N 1
ATOM 768 C CA . TYR A 1 97 ? -10.162 -3.937 0.613 1.00 96.75 97 TYR A CA 1
ATOM 769 C C . TYR A 1 97 ? -11.234 -3.269 1.464 1.00 96.75 97 TYR A C 1
ATOM 771 O O . TYR A 1 97 ? -11.748 -2.197 1.144 1.00 96.75 97 TYR A O 1
ATOM 779 N N . ARG A 1 98 ? -11.548 -3.909 2.584 1.00 96.12 98 ARG A N 1
ATOM 780 C CA . ARG A 1 98 ? -12.458 -3.394 3.602 1.00 96.12 98 ARG A CA 1
ATOM 781 C C . ARG A 1 98 ? -11.730 -3.252 4.920 1.00 96.12 98 ARG A C 1
ATOM 783 O O . ARG A 1 98 ? -10.847 -4.053 5.233 1.00 96.12 98 ARG A O 1
ATOM 790 N N . LEU A 1 99 ? -12.126 -2.246 5.690 1.00 95.06 99 LEU A N 1
ATOM 791 C CA . LEU A 1 99 ? -11.756 -2.164 7.095 1.00 95.06 99 LEU A CA 1
ATOM 792 C C . LEU A 1 99 ? -12.904 -2.697 7.939 1.00 95.06 99 LEU A C 1
ATOM 794 O O . LEU A 1 99 ? -14.079 -2.397 7.698 1.00 95.06 99 LEU A O 1
ATOM 798 N N . ALA A 1 100 ? -12.539 -3.499 8.927 1.00 94.75 100 ALA A N 1
ATOM 799 C CA . ALA A 1 100 ? -13.440 -4.041 9.917 1.00 94.75 100 ALA A CA 1
ATOM 800 C C . ALA A 1 100 ? -12.916 -3.772 11.326 1.00 94.75 100 ALA A C 1
ATOM 802 O O . ALA A 1 100 ? -11.730 -3.523 11.555 1.00 94.75 100 ALA A O 1
ATOM 803 N N . GLN A 1 101 ? -13.832 -3.778 12.284 1.00 94.31 101 GLN A N 1
ATOM 804 C CA . GLN A 1 101 ? -13.499 -3.710 13.694 1.00 94.31 101 GLN A CA 1
ATOM 805 C C . GLN A 1 101 ? -14.397 -4.681 14.448 1.00 94.31 101 GLN A C 1
ATOM 807 O O . GLN A 1 101 ? -15.621 -4.615 14.328 1.00 94.31 101 GLN A O 1
ATOM 812 N N . LYS A 1 102 ? -13.792 -5.582 15.232 1.00 92.12 102 LYS A N 1
ATOM 813 C CA . LYS A 1 102 ? -14.514 -6.630 15.972 1.00 92.12 102 LYS A CA 1
ATOM 814 C C . LYS A 1 102 ? -15.349 -7.511 15.028 1.00 92.12 102 LYS A C 1
ATOM 816 O O . LYS A 1 102 ? -16.496 -7.831 15.338 1.00 92.12 102 LYS A O 1
ATOM 821 N N . GLY A 1 103 ? -14.792 -7.858 13.866 1.00 90.81 103 GLY A N 1
ATOM 822 C CA . GLY A 1 103 ? -15.444 -8.689 12.853 1.00 90.81 103 GLY A CA 1
ATOM 823 C C . GLY A 1 103 ? -16.531 -7.998 12.024 1.00 90.81 103 GLY A C 1
ATOM 824 O O . GLY A 1 103 ? -17.143 -8.648 11.177 1.00 90.81 103 GLY A O 1
ATOM 825 N N . GLN A 1 104 ? -16.804 -6.704 12.235 1.00 93.56 104 GLN A N 1
ATOM 826 C CA . GLN A 1 104 ? -17.788 -5.961 11.446 1.00 93.56 104 GLN A CA 1
ATOM 827 C C . GLN A 1 104 ? -17.104 -4.978 10.496 1.00 93.56 104 GLN A C 1
ATOM 829 O O . GLN A 1 104 ? -16.473 -4.016 10.934 1.00 93.56 104 GLN A O 1
ATOM 834 N N . ALA A 1 105 ? -17.257 -5.211 9.190 1.00 94.25 105 ALA A N 1
ATOM 835 C CA . ALA A 1 105 ? -16.806 -4.285 8.156 1.00 94.25 105 ALA A CA 1
ATOM 836 C C . ALA A 1 105 ? -17.638 -2.997 8.182 1.00 94.25 105 ALA A C 1
ATOM 838 O O . ALA A 1 105 ? -18.868 -3.059 8.225 1.00 94.25 105 ALA A O 1
ATOM 839 N N . PHE A 1 106 ? -16.966 -1.848 8.128 1.00 92.88 106 PHE A N 1
ATOM 840 C CA . PHE A 1 106 ? -17.610 -0.531 8.189 1.00 92.88 106 PHE A CA 1
ATOM 841 C C . PHE A 1 106 ? -17.234 0.389 7.020 1.00 92.88 106 PHE A C 1
ATOM 843 O O . PHE A 1 106 ? -17.906 1.393 6.803 1.00 92.88 106 PHE A O 1
ATOM 850 N N . SER A 1 107 ? -16.206 0.049 6.237 1.00 92.50 107 SER A N 1
ATOM 851 C CA . SER A 1 107 ? -15.823 0.807 5.042 1.00 92.50 107 SER A CA 1
ATOM 852 C C . SER A 1 107 ? -15.201 -0.084 3.966 1.00 92.50 107 SER A C 1
ATOM 854 O O . SER A 1 107 ? -14.740 -1.195 4.238 1.00 92.50 107 SER A O 1
ATOM 856 N N . SER A 1 108 ? -15.248 0.384 2.717 1.00 95.06 108 SER A N 1
ATOM 857 C CA . SER A 1 108 ? -14.715 -0.291 1.527 1.00 95.06 108 SER A CA 1
ATOM 858 C C . SER A 1 108 ? -13.893 0.700 0.714 1.00 95.06 108 SER A C 1
ATOM 860 O O . SER A 1 108 ? -14.319 1.837 0.541 1.00 95.06 108 SER A O 1
ATOM 862 N N . TYR A 1 109 ? -12.746 0.262 0.208 1.00 95.56 109 TYR A N 1
ATOM 863 C CA . TYR A 1 109 ? -11.787 1.102 -0.500 1.00 95.56 109 TYR A CA 1
ATOM 864 C C . TYR A 1 109 ? -11.306 0.426 -1.780 1.00 95.56 109 TYR A C 1
ATOM 866 O O . TYR A 1 109 ? -11.195 -0.802 -1.852 1.00 95.56 109 TYR A O 1
ATOM 874 N N . GLN A 1 110 ? -10.964 1.256 -2.764 1.00 96.69 110 GLN A N 1
ATOM 875 C CA . GLN A 1 110 ? -10.249 0.862 -3.972 1.00 96.69 110 GLN A CA 1
ATOM 876 C C . GLN A 1 110 ? -8.974 1.701 -4.067 1.00 96.69 110 GLN A C 1
ATOM 878 O O . GLN A 1 110 ? -9.034 2.914 -4.245 1.00 96.69 110 GLN A O 1
ATOM 883 N N . LEU A 1 111 ? -7.821 1.056 -3.910 1.00 96.50 111 LEU A N 1
ATOM 884 C CA . LEU A 1 111 ? -6.509 1.680 -4.024 1.00 96.50 111 LEU A CA 1
ATOM 885 C C . LEU A 1 111 ? -5.897 1.307 -5.369 1.00 96.50 111 LEU A C 1
ATOM 887 O O . LEU A 1 111 ? -5.677 0.127 -5.632 1.00 96.50 111 LEU A O 1
ATOM 891 N N . ASN A 1 112 ? -5.572 2.310 -6.178 1.00 97.12 112 ASN A N 1
ATOM 892 C CA . ASN A 1 112 ? -4.801 2.145 -7.404 1.00 97.12 112 ASN A CA 1
ATOM 893 C C . ASN A 1 112 ? -3.485 2.906 -7.268 1.00 97.12 112 ASN A C 1
ATOM 895 O O . ASN A 1 112 ? -3.478 4.088 -6.932 1.00 97.12 112 ASN A O 1
ATOM 899 N N . ILE A 1 113 ? -2.377 2.218 -7.512 1.00 96.56 113 ILE A N 1
ATOM 900 C CA . ILE A 1 113 ? -1.033 2.785 -7.492 1.00 96.56 113 ILE A CA 1
ATOM 901 C C . ILE A 1 113 ? -0.459 2.630 -8.891 1.00 96.56 113 ILE A C 1
ATOM 903 O O . ILE A 1 113 ? -0.345 1.514 -9.399 1.00 96.56 113 ILE A O 1
ATOM 907 N N . HIS A 1 114 ? -0.077 3.759 -9.478 1.00 96.69 114 HIS A N 1
ATOM 908 C CA . HIS A 1 114 ? 0.632 3.817 -10.744 1.00 96.69 114 HIS A CA 1
ATOM 909 C C . HIS A 1 114 ? 2.058 4.312 -10.510 1.00 96.69 114 HIS A C 1
ATOM 911 O O . HIS A 1 114 ? 2.277 5.235 -9.726 1.00 96.69 114 HIS A O 1
ATOM 917 N N . TRP A 1 115 ? 3.029 3.710 -11.188 1.00 95.19 115 TRP A N 1
ATOM 918 C CA . TRP A 1 115 ? 4.404 4.193 -11.219 1.00 95.19 115 TRP A CA 1
ATOM 919 C C . TRP A 1 115 ? 4.991 4.051 -12.618 1.00 95.19 115 TRP A C 1
ATOM 921 O O . TRP A 1 115 ? 4.657 3.147 -13.377 1.00 95.19 115 TRP A O 1
ATOM 931 N N . GLY A 1 116 ? 5.905 4.948 -12.948 1.00 89.88 116 GLY A N 1
ATOM 932 C CA . GLY A 1 116 ? 6.578 4.991 -14.234 1.00 89.88 116 GLY A CA 1
ATOM 933 C C . GLY A 1 116 ? 7.424 6.249 -14.319 1.00 89.88 116 GLY A C 1
ATOM 934 O O . GLY A 1 116 ? 7.275 7.160 -13.504 1.00 89.88 116 GLY A O 1
ATOM 935 N N . GLU A 1 117 ? 8.330 6.291 -15.286 1.00 76.81 117 GLU A N 1
ATOM 936 C CA . GLU A 1 117 ? 9.057 7.520 -15.587 1.00 76.81 117 GLU A CA 1
ATOM 937 C C . GLU A 1 117 ? 8.086 8.513 -16.241 1.00 76.81 117 GLU A C 1
ATOM 939 O O . GLU A 1 117 ? 7.371 8.162 -17.184 1.00 76.81 117 GLU A O 1
ATOM 944 N N . GLN A 1 118 ? 8.042 9.754 -15.747 1.00 58.72 118 GLN A N 1
ATOM 945 C CA . GLN A 1 118 ? 7.461 10.840 -16.530 1.00 58.72 118 GLN A CA 1
ATOM 946 C C . GLN A 1 118 ? 8.352 11.021 -17.762 1.00 58.72 118 GLN A C 1
ATOM 948 O O . GLN A 1 118 ? 9.479 11.499 -17.651 1.00 58.72 118 GLN A O 1
ATOM 953 N N . ASN A 1 119 ? 7.864 10.603 -18.932 1.00 43.34 119 ASN A N 1
ATOM 954 C CA . ASN A 1 119 ? 8.484 10.975 -20.198 1.00 43.34 119 ASN A CA 1
ATOM 955 C C . ASN A 1 119 ? 8.368 12.499 -20.333 1.00 43.34 119 ASN A C 1
ATOM 957 O O . ASN A 1 119 ? 7.269 13.008 -20.562 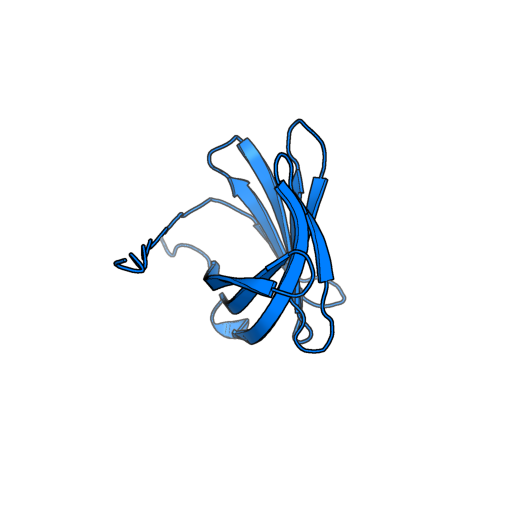1.00 43.34 119 ASN A O 1
ATOM 961 N N . VAL A 1 120 ? 9.486 13.200 -20.136 1.00 37.16 120 VAL A N 1
ATOM 962 C CA . VAL A 1 120 ? 9.644 14.629 -20.450 1.00 37.16 120 VAL A CA 1
ATOM 963 C C . VAL A 1 120 ? 9.872 14.799 -21.946 1.00 37.16 120 VAL A C 1
ATOM 965 O O . VAL A 1 120 ? 10.667 14.010 -22.508 1.00 37.16 120 VAL A O 1
#

Sequence (120 aa):
MLDSKEEELIHNEFDGTFKKLSQGSALNYVNEEGEKVLLKFDESGLSMSRYTAEGALVMRFNRDLETQMKFPGLGPLELLTDQYHLDEARGLLSVHYRLAQKGQAFSSYQLNIHWGEQNV

Foldseek 3Di:
DDPPPDDDDDDDDFDWDKDDDPAAIWIWTQDPVRWIWIWGDDPQWIWIWTQDPVGIWIDIAGQVDWDWTQDPPPGIKIKHWPDWDDDVVQQKIWTWIFIDDPPHTDDIDIDIDHDDDDPD

Mean predicted aligned error: 5.23 Å

Radius of gyration: 15.3 Å; Cα contacts (8 Å, |Δi|>4): 227; chains: 1; bounding box: 48×31×38 Å

pLDDT: mean 90.4, std 12.18, range [37.16, 97.94]

Solvent-accessible surface area (backbone atoms only — not comparable to full-atom values): 7271 Å² total; per-residue (Å²): 132,82,84,75,81,83,84,83,90,87,86,87,84,68,75,65,48,81,45,83,50,99,76,43,35,34,40,38,36,52,50,98,87,70,28,46,34,42,38,38,37,47,96,72,35,39,39,41,35,40,46,48,98,93,44,75,43,59,48,55,44,24,73,91,43,81,31,77,33,71,44,88,97,72,43,71,33,38,35,44,31,78,43,79,48,72,43,70,94,74,26,36,38,41,38,31,34,30,42,22,48,96,90,43,73,80,50,78,49,77,49,77,48,76,54,76,81,83,86,125

Nearest PDB structures (foldseek):
  3fen-assembly1_A  TM=6.281E-01  e=6.480E-01  Homo sapiens
  9etf-assembly1_B  TM=4.860E-01  e=4.500E-01  Gallus gallus
  7aa0-assembly1_BBB  TM=5.023E-01  e=5.839E-01  Homo sapiens
  4m7m-assembly1_A  TM=4.903E-01  e=9.330E-01  Homo sapiens
  1pmp-assembly3_B  TM=4.630E-01  e=7.575E-01  Bos taurus

InterPro domains:
  IPR012674 Calycin [G3DSA:2.40.128.20] (1-119)
  IPR012674 Calycin [SSF50814] (4-116)
  IPR015231 Protein of unknown function DUF1934 [PF09148] (4-113)

Organism: NCBI:txid2169526